Protein AF-A0A2T5EJQ5-F1 (afdb_monomer_lite)

Secondary structure (DSSP, 8-state):
-HHHHHHHHHIIIIIHHHHHHHHHHHHHHHHHHHHHHHHTT--SSHHHHHHHHHHHHHHHHHHHHHHHHHHHHHHHHHTT-

Radius of gyration: 17.73 Å; chains: 1; bounding box: 40×16×55 Å

Struc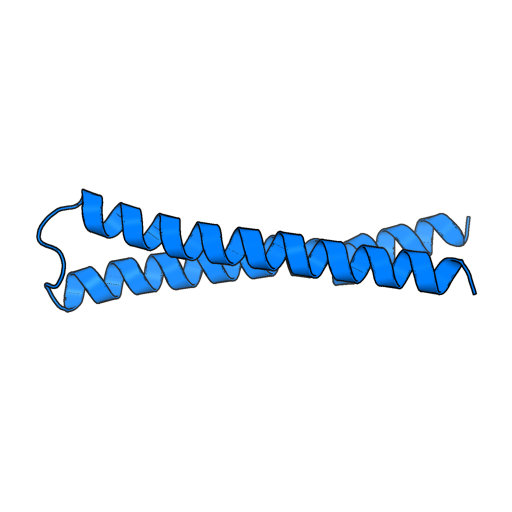ture (mmCIF, N/CA/C/O backbone):
data_AF-A0A2T5EJQ5-F1
#
_entry.id   AF-A0A2T5EJQ5-F1
#
loop_
_atom_site.group_PDB
_atom_site.id
_atom_site.type_symbol
_atom_site.label_atom_id
_atom_site.label_alt_id
_atom_site.label_comp_id
_atom_site.label_asym_id
_atom_site.label_entity_id
_atom_site.label_seq_id
_atom_site.pdbx_PDB_ins_code
_atom_site.Cartn_x
_atom_site.Cartn_y
_atom_site.Cartn_z
_atom_site.occupancy
_atom_site.B_iso_or_equiv
_atom_site.auth_seq_id
_atom_site.auth_comp_id
_atom_site.auth_asym_id
_atom_site.auth_atom_id
_atom_site.pdbx_PDB_model_num
ATOM 1 N N . MET A 1 1 ? 7.841 -0.860 -30.530 1.00 50.19 1 MET A N 1
ATOM 2 C CA . MET A 1 1 ? 6.902 -1.704 -29.739 1.00 50.19 1 MET A CA 1
ATOM 3 C C . MET A 1 1 ? 7.469 -2.314 -28.445 1.00 50.19 1 MET A C 1
ATOM 5 O O . MET A 1 1 ? 6.685 -2.511 -27.526 1.00 50.19 1 MET A O 1
ATOM 9 N N . LYS A 1 2 ? 8.779 -2.594 -28.295 1.00 62.00 2 LYS A N 1
ATOM 10 C CA . LYS A 1 2 ? 9.327 -3.243 -27.073 1.00 62.00 2 LYS A CA 1
ATOM 11 C C . LYS A 1 2 ? 9.222 -2.400 -25.786 1.00 62.00 2 LYS A C 1
ATOM 13 O O . LYS A 1 2 ? 9.018 -2.944 -24.706 1.00 62.00 2 LYS A O 1
ATOM 18 N N . THR A 1 3 ? 9.301 -1.075 -25.895 1.00 69.69 3 THR A N 1
ATOM 19 C CA . THR A 1 3 ? 9.332 -0.160 -24.741 1.00 69.69 3 THR A CA 1
ATOM 20 C C . THR A 1 3 ? 7.986 -0.031 -24.025 1.00 69.69 3 THR A C 1
ATOM 22 O O . THR A 1 3 ? 7.956 0.052 -22.802 1.00 69.69 3 THR A O 1
ATOM 25 N N . TYR A 1 4 ? 6.882 -0.051 -24.778 1.00 76.44 4 TYR A N 1
ATOM 26 C CA . TYR A 1 4 ? 5.517 0.048 -24.246 1.00 76.44 4 TYR A CA 1
ATOM 27 C C . TYR A 1 4 ? 5.121 -1.207 -23.460 1.00 76.44 4 TYR A C 1
ATOM 29 O O . TYR A 1 4 ? 4.611 -1.111 -22.349 1.00 76.44 4 TYR A O 1
ATOM 37 N N . LYS A 1 5 ? 5.463 -2.392 -23.984 1.00 81.12 5 LYS A N 1
ATOM 38 C CA . LYS A 1 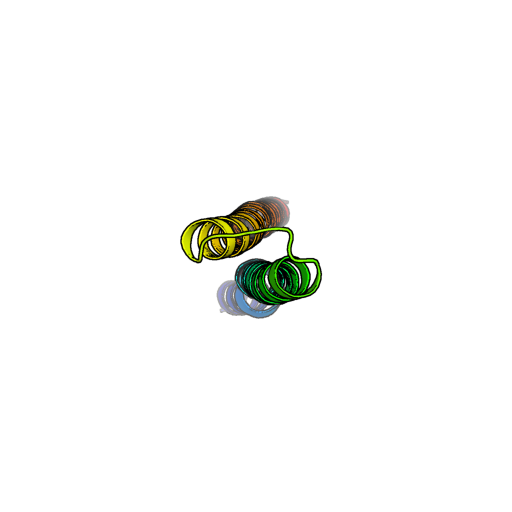5 ? 5.200 -3.674 -23.314 1.00 81.12 5 LYS A CA 1
ATOM 39 C C . LYS A 1 5 ? 5.942 -3.782 -21.974 1.00 81.12 5 LYS A C 1
ATOM 41 O O . LYS A 1 5 ? 5.364 -4.228 -20.992 1.00 81.12 5 LYS A O 1
ATOM 46 N N . ARG A 1 6 ? 7.192 -3.301 -21.914 1.00 79.56 6 ARG A N 1
ATOM 47 C CA . ARG A 1 6 ? 7.994 -3.240 -20.676 1.00 79.56 6 ARG A CA 1
ATOM 48 C C . ARG A 1 6 ? 7.426 -2.241 -19.659 1.00 79.56 6 ARG A C 1
ATOM 50 O O . ARG A 1 6 ? 7.451 -2.521 -18.468 1.00 79.56 6 ARG A O 1
ATOM 57 N N . TRP A 1 7 ? 6.890 -1.112 -20.128 1.00 82.38 7 TRP A N 1
ATOM 58 C CA . TRP A 1 7 ? 6.205 -0.123 -19.288 1.00 82.38 7 TRP A CA 1
ATOM 59 C C . TRP A 1 7 ? 4.909 -0.665 -18.685 1.00 82.38 7 TRP A C 1
ATOM 61 O O . TRP A 1 7 ? 4.719 -0.566 -17.480 1.00 82.38 7 TRP A O 1
ATOM 71 N N . MET A 1 8 ? 4.045 -1.278 -19.498 1.00 85.50 8 MET A N 1
ATOM 72 C CA . MET A 1 8 ? 2.809 -1.887 -18.995 1.00 85.50 8 MET A CA 1
ATOM 73 C C . MET A 1 8 ? 3.082 -3.024 -18.017 1.00 85.50 8 MET A C 1
ATOM 75 O O . MET A 1 8 ? 2.369 -3.154 -17.029 1.00 85.50 8 MET A O 1
ATOM 79 N N . TRP A 1 9 ? 4.130 -3.814 -18.263 1.00 87.88 9 TRP A N 1
ATOM 80 C CA . TRP A 1 9 ? 4.526 -4.865 -17.336 1.00 87.88 9 TRP A CA 1
ATOM 81 C C . TRP A 1 9 ? 4.971 -4.280 -15.991 1.00 87.88 9 TRP A C 1
ATOM 83 O O . TRP A 1 9 ? 4.414 -4.660 -14.974 1.00 87.88 9 TRP A O 1
ATOM 93 N N . PHE A 1 10 ? 5.869 -3.286 -15.986 1.00 87.00 10 PHE A N 1
ATOM 94 C CA . PHE A 1 10 ? 6.291 -2.589 -14.761 1.00 87.00 10 PHE A CA 1
ATOM 95 C C . PHE A 1 10 ? 5.115 -1.955 -14.002 1.00 87.00 10 PHE A C 1
ATOM 97 O O . PHE A 1 10 ? 5.012 -2.095 -12.782 1.00 87.00 10 PHE A O 1
ATOM 104 N N . LEU A 1 11 ? 4.211 -1.285 -14.725 1.00 85.50 11 LEU A N 1
ATOM 105 C CA . LEU A 1 11 ? 3.026 -0.682 -14.126 1.00 85.50 11 LEU A CA 1
ATOM 106 C C . LEU A 1 11 ? 2.158 -1.746 -13.445 1.00 85.50 11 LEU A C 1
ATOM 108 O O . LEU A 1 11 ? 1.789 -1.581 -12.286 1.00 85.50 11 LEU A O 1
ATOM 112 N N . GLY A 1 12 ? 1.873 -2.846 -14.143 1.00 85.44 12 GLY A N 1
ATOM 113 C CA . GLY A 1 12 ? 0.996 -3.909 -13.656 1.00 85.44 12 GLY A CA 1
ATOM 114 C C . GLY A 1 12 ? 1.587 -4.772 -12.540 1.00 85.44 12 GLY A C 1
ATOM 115 O O . GLY A 1 12 ? 0.841 -5.202 -11.667 1.00 85.44 12 GLY A O 1
ATOM 116 N N . THR A 1 13 ? 2.897 -5.035 -12.544 1.00 85.44 13 THR A N 1
ATOM 117 C CA . THR A 1 13 ? 3.515 -5.991 -11.605 1.00 85.44 13 THR A CA 1
ATOM 118 C C . THR A 1 13 ? 4.214 -5.344 -10.420 1.00 85.44 13 THR A C 1
ATOM 120 O O . THR A 1 13 ? 4.411 -6.013 -9.410 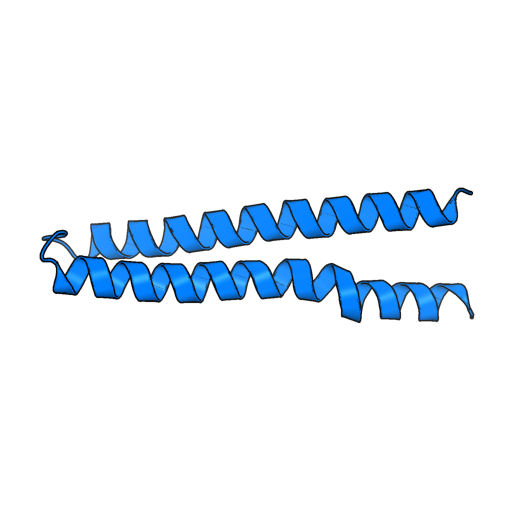1.00 85.44 13 THR A O 1
ATOM 123 N N . ILE A 1 14 ? 4.593 -4.068 -10.520 1.00 85.44 14 ILE A N 1
ATOM 124 C CA . ILE A 1 14 ? 5.362 -3.386 -9.473 1.00 85.44 14 ILE A CA 1
ATOM 125 C C . ILE A 1 14 ? 4.611 -2.143 -9.004 1.00 85.44 14 ILE A C 1
ATOM 127 O O . ILE A 1 14 ? 4.209 -2.069 -7.847 1.00 85.44 14 ILE A O 1
ATOM 131 N N . TYR A 1 15 ? 4.347 -1.194 -9.901 1.00 86.31 15 TYR A N 1
ATOM 132 C CA . TYR A 1 15 ? 3.793 0.105 -9.513 1.00 86.31 15 TYR A CA 1
ATOM 133 C C . TYR A 1 15 ? 2.394 -0.003 -8.885 1.00 86.31 15 TYR A C 1
ATOM 135 O O . TYR A 1 15 ? 2.175 0.471 -7.769 1.00 86.31 15 TYR A O 1
ATOM 143 N N . PHE A 1 16 ? 1.453 -0.655 -9.576 1.00 87.88 16 PHE A N 1
ATOM 144 C CA . PHE A 1 16 ? 0.084 -0.814 -9.088 1.00 87.88 16 PHE A CA 1
ATOM 145 C C . PHE A 1 16 ? -0.011 -1.695 -7.839 1.00 87.88 16 PHE A C 1
ATOM 147 O O . PHE A 1 16 ? -0.722 -1.295 -6.920 1.00 87.88 16 PHE A O 1
ATOM 154 N N . PRO A 1 17 ? 0.703 -2.830 -7.732 1.00 88.88 17 PRO A N 1
ATOM 155 C CA . PRO A 1 17 ? 0.723 -3.611 -6.499 1.00 88.88 17 PRO A CA 1
ATOM 156 C C . PRO A 1 17 ? 1.257 -2.835 -5.298 1.00 88.88 17 PRO A C 1
ATOM 158 O O . PRO A 1 17 ? 0.697 -2.964 -4.215 1.00 88.88 17 PRO A O 1
ATOM 161 N N . PHE A 1 18 ? 2.273 -1.984 -5.471 1.00 86.38 18 PHE A N 1
ATOM 162 C CA . PHE A 1 18 ? 2.733 -1.119 -4.382 1.00 86.38 18 PHE A CA 1
ATOM 163 C C . PHE A 1 18 ? 1.690 -0.069 -3.995 1.00 86.38 18 PHE A C 1
ATOM 165 O O . PHE A 1 18 ? 1.459 0.125 -2.809 1.00 86.38 18 PHE A O 1
ATOM 172 N N . LEU A 1 19 ? 1.036 0.570 -4.969 1.00 86.06 19 LEU A N 1
ATOM 173 C CA . LEU A 1 19 ? 0.014 1.592 -4.714 1.00 86.06 19 LEU A CA 1
ATOM 174 C C . LEU A 1 19 ? -1.257 1.031 -4.080 1.00 86.06 19 LEU A C 1
ATOM 176 O O . LEU A 1 19 ? -1.729 1.538 -3.068 1.00 86.06 19 LEU A O 1
ATOM 180 N N . PHE A 1 20 ? -1.832 -0.003 -4.685 1.00 88.44 20 PHE A N 1
ATOM 181 C CA . PHE A 1 20 ? -3.090 -0.582 -4.229 1.00 88.44 20 PHE A CA 1
ATOM 182 C C . PHE A 1 20 ? -2.886 -1.543 -3.065 1.00 88.44 20 PHE A C 1
ATOM 184 O O . PHE A 1 20 ? -3.711 -1.579 -2.158 1.00 88.44 20 PHE A O 1
ATOM 191 N N . GLY A 1 21 ? -1.785 -2.296 -3.055 1.00 88.44 21 GLY A N 1
ATOM 192 C CA . GLY A 1 21 ? -1.487 -3.252 -1.994 1.00 88.44 21 GLY A CA 1
ATOM 193 C C . GLY A 1 21 ? -1.288 -2.571 -0.647 1.00 88.44 21 GLY A C 1
ATOM 194 O O . GLY A 1 21 ? -1.852 -3.018 0.345 1.00 88.44 21 GLY A O 1
ATOM 195 N N . SER A 1 22 ? -0.566 -1.452 -0.592 1.00 86.00 22 SER A N 1
ATOM 196 C CA . SER A 1 22 ? -0.362 -0.731 0.668 1.00 86.00 22 SER A CA 1
ATOM 197 C C . SER A 1 22 ? -1.633 -0.030 1.165 1.00 86.00 22 SER A C 1
ATOM 199 O O . SER A 1 22 ? -1.863 0.017 2.371 1.00 86.00 22 SER A O 1
ATOM 201 N N . VAL A 1 23 ? -2.484 0.470 0.260 1.00 88.31 23 VAL A N 1
ATOM 202 C CA . VAL A 1 23 ? -3.799 1.035 0.610 1.00 88.31 23 VAL A CA 1
ATOM 203 C C . VAL A 1 23 ? -4.725 -0.060 1.134 1.00 88.31 23 VAL A C 1
ATOM 205 O O . VAL A 1 23 ? -5.384 0.142 2.150 1.00 88.31 23 VAL A O 1
ATOM 208 N N . LEU A 1 24 ? -4.731 -1.238 0.504 1.00 89.56 24 LEU A N 1
ATOM 209 C CA . LEU A 1 24 ? -5.469 -2.405 0.991 1.00 89.56 24 LEU A CA 1
ATOM 210 C C . LEU A 1 24 ? -4.978 -2.846 2.371 1.00 89.56 24 LEU A C 1
ATOM 212 O O . LEU A 1 24 ? -5.796 -3.099 3.249 1.00 89.56 24 LEU A O 1
ATOM 216 N N . ILE A 1 25 ? -3.662 -2.890 2.594 1.00 88.62 25 ILE A N 1
ATOM 217 C CA . ILE A 1 25 ? -3.096 -3.197 3.915 1.00 88.62 25 ILE A CA 1
ATOM 218 C C . ILE A 1 25 ? -3.528 -2.134 4.932 1.00 88.62 25 ILE A C 1
ATOM 220 O O . ILE A 1 25 ? -4.013 -2.490 6.001 1.00 88.62 25 ILE A O 1
ATOM 224 N N . GLY A 1 26 ? -3.425 -0.844 4.596 1.00 86.19 26 GLY A N 1
ATOM 225 C CA . GLY A 1 26 ? -3.873 0.255 5.456 1.00 86.19 26 GLY A CA 1
ATOM 226 C C . GLY A 1 26 ? -5.362 0.173 5.799 1.00 86.19 26 GLY A C 1
ATOM 227 O O . GLY A 1 26 ? -5.737 0.380 6.950 1.00 86.19 26 GLY A O 1
ATOM 228 N N . TRP A 1 27 ? -6.202 -0.217 4.839 1.00 88.62 27 TRP A N 1
ATOM 229 C CA . TRP A 1 27 ? -7.629 -0.456 5.055 1.00 88.62 27 TRP A CA 1
ATOM 230 C C . TRP A 1 27 ? -7.870 -1.635 5.999 1.00 88.62 27 TRP A C 1
ATOM 232 O O . TRP A 1 27 ? -8.620 -1.507 6.965 1.00 88.62 27 TRP A O 1
ATOM 242 N N . VAL A 1 28 ? -7.257 -2.793 5.734 1.00 89.94 28 VAL A N 1
ATOM 243 C CA . VAL A 1 28 ? -7.447 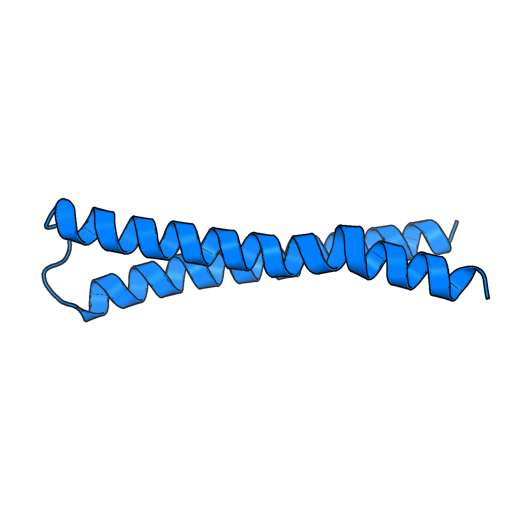-4.011 6.540 1.00 89.94 28 VAL A CA 1
ATOM 244 C C . VAL A 1 28 ? -6.953 -3.793 7.969 1.00 89.94 28 VAL A C 1
ATOM 246 O O . VAL A 1 28 ? -7.655 -4.135 8.921 1.00 89.94 28 VAL A O 1
ATOM 249 N N . VAL A 1 29 ? -5.782 -3.174 8.127 1.00 87.50 29 VAL A N 1
ATOM 250 C CA . VAL A 1 29 ? -5.210 -2.833 9.435 1.00 87.50 29 VAL A CA 1
ATOM 251 C C . VAL A 1 29 ? -6.053 -1.772 10.137 1.00 87.50 29 VAL A C 1
ATOM 253 O O . VAL A 1 29 ? -6.318 -1.918 11.325 1.00 87.50 29 VAL A O 1
ATOM 256 N N . GLY A 1 30 ? -6.543 -0.755 9.425 1.00 85.50 30 GLY A N 1
ATOM 257 C CA . GLY A 1 30 ? -7.449 0.249 9.983 1.00 85.50 30 GLY A CA 1
ATOM 258 C C . GLY A 1 30 ? -8.759 -0.360 10.475 1.00 85.50 30 GLY A C 1
ATOM 259 O O . GLY A 1 30 ? -9.195 -0.064 11.586 1.00 85.50 30 GLY A O 1
ATOM 260 N N . TYR A 1 31 ? -9.363 -1.260 9.694 1.00 84.81 31 TYR A N 1
ATOM 261 C CA . TYR A 1 31 ? -10.591 -1.961 10.076 1.00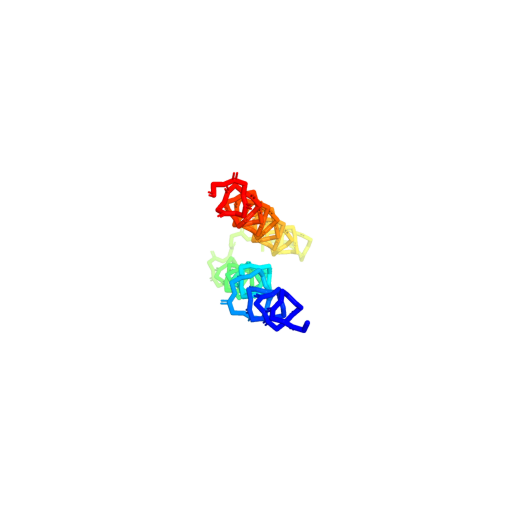 84.81 31 TYR A CA 1
ATOM 262 C C . TYR A 1 31 ? -10.362 -2.884 11.281 1.00 84.81 31 TYR A C 1
ATOM 264 O O . TYR A 1 31 ? -11.148 -2.889 12.230 1.00 84.81 31 TYR A O 1
ATOM 272 N N . GLY A 1 32 ? -9.255 -3.634 11.279 1.00 84.56 32 GLY A N 1
ATOM 273 C CA . GLY A 1 32 ? -8.848 -4.471 12.407 1.00 84.56 32 GLY A CA 1
ATOM 274 C C . GLY A 1 32 ? -8.564 -3.654 13.670 1.00 84.56 32 GLY A C 1
ATOM 275 O O . GLY A 1 32 ? -9.036 -4.012 14.747 1.00 84.56 32 GLY A O 1
ATOM 276 N N . GLY A 1 33 ? -7.869 -2.524 13.535 1.00 81.88 33 GLY A N 1
ATOM 277 C CA . GLY A 1 33 ? -7.573 -1.587 14.619 1.00 81.88 33 GLY A CA 1
ATOM 278 C C . GLY A 1 33 ? -8.835 -0.967 15.212 1.00 81.88 33 GLY A C 1
ATOM 279 O O . GLY A 1 33 ? -8.983 -0.937 16.431 1.00 81.88 33 GLY A O 1
ATOM 280 N N . GLN A 1 34 ? -9.793 -0.576 14.367 1.00 79.12 34 GLN A N 1
ATOM 281 C CA . GLN A 1 34 ? -11.102 -0.086 14.801 1.00 79.12 34 GLN A CA 1
ATOM 282 C C . GLN A 1 34 ? -11.869 -1.151 15.601 1.00 79.12 34 GLN A C 1
ATOM 284 O O . GLN A 1 34 ? -12.453 -0.848 16.641 1.00 79.12 34 GLN A O 1
ATOM 289 N N . LYS A 1 35 ? -11.858 -2.412 15.145 1.00 80.50 35 LYS A N 1
ATOM 290 C CA . LYS A 1 35 ? -12.507 -3.529 15.851 1.00 80.50 35 LYS A CA 1
ATOM 291 C C . LYS A 1 35 ? -11.817 -3.855 17.175 1.00 80.50 35 LYS A C 1
ATOM 293 O O . LYS A 1 35 ? -12.509 -4.049 18.170 1.00 80.50 35 LYS A O 1
ATOM 298 N N . LEU A 1 36 ? -10.485 -3.870 17.209 1.00 78.69 36 LEU A N 1
ATOM 299 C CA . LEU A 1 36 ? -9.701 -4.082 18.430 1.00 78.69 36 LEU A CA 1
ATOM 300 C C . LEU A 1 36 ? -9.936 -2.969 19.458 1.00 78.69 36 LEU A C 1
ATOM 302 O O . LEU A 1 36 ? -10.148 -3.272 20.628 1.00 78.69 36 LEU A O 1
ATOM 306 N N . ALA A 1 37 ? -9.973 -1.704 19.029 1.00 74.50 37 ALA A N 1
ATOM 307 C CA . ALA A 1 37 ? -10.264 -0.564 19.902 1.00 74.50 37 ALA A CA 1
ATOM 308 C C . ALA A 1 37 ? -11.674 -0.641 20.517 1.00 74.50 37 ALA A C 1
ATOM 310 O O . ALA A 1 37 ? -11.857 -0.306 21.688 1.00 74.50 37 ALA A O 1
ATOM 311 N N . LEU A 1 38 ? -12.648 -1.146 19.750 1.00 72.50 38 LEU A N 1
ATOM 312 C CA . LEU A 1 38 ? -14.012 -1.421 20.212 1.00 72.50 38 LEU A CA 1
ATOM 313 C C . LEU A 1 38 ? -14.058 -2.551 21.253 1.00 72.50 38 LEU A C 1
ATOM 315 O O . LEU A 1 38 ? -14.726 -2.412 22.272 1.00 72.50 38 LEU A O 1
ATOM 319 N N . ILE A 1 39 ? -13.337 -3.652 21.014 1.00 75.69 39 ILE A N 1
ATOM 320 C CA . ILE A 1 39 ? -13.301 -4.821 21.914 1.00 75.69 39 ILE A CA 1
ATOM 321 C C . ILE A 1 39 ? -12.575 -4.496 23.226 1.00 75.69 39 ILE A C 1
ATOM 323 O O . ILE A 1 39 ? -12.996 -4.940 24.289 1.00 75.69 39 ILE A O 1
ATOM 327 N N . LEU A 1 40 ? -11.504 -3.702 23.165 1.00 75.25 40 LEU A N 1
ATOM 328 C CA . LEU A 1 40 ? -10.726 -3.285 24.336 1.00 75.25 40 LEU A CA 1
ATOM 329 C C . LEU A 1 40 ? -11.405 -2.168 25.147 1.00 75.25 40 LEU A C 1
ATOM 331 O O . LEU A 1 40 ? -10.852 -1.736 26.156 1.00 75.25 40 LEU A O 1
ATOM 335 N N . GLY A 1 41 ? -12.573 -1.677 24.712 1.00 65.38 41 GLY A N 1
ATOM 336 C CA . GLY A 1 41 ? -13.298 -0.592 25.381 1.00 65.38 41 GLY A CA 1
ATOM 337 C C . GLY A 1 41 ? -12.518 0.726 25.431 1.00 65.38 41 GLY A C 1
ATOM 338 O O . GLY A 1 41 ? -12.818 1.587 26.254 1.00 65.38 41 GLY A O 1
ATOM 339 N N . LEU A 1 42 ? -11.503 0.885 24.573 1.00 60.88 42 LEU A N 1
ATOM 340 C CA . LEU A 1 42 ? -10.532 1.978 24.652 1.00 60.88 42 LEU A CA 1
ATOM 341 C C . LEU A 1 42 ? -11.088 3.309 24.118 1.00 60.88 42 LEU A C 1
ATOM 343 O O . LEU A 1 42 ? -10.534 4.371 24.401 1.00 60.88 42 LEU A O 1
ATOM 347 N N . HIS A 1 43 ? -12.173 3.264 23.337 1.00 57.75 43 HIS A N 1
ATOM 348 C CA . HIS A 1 43 ? -12.802 4.440 22.741 1.00 57.75 43 HIS A CA 1
ATOM 349 C C . HIS A 1 43 ? -14.301 4.495 23.025 1.00 57.75 43 HIS A C 1
ATOM 351 O O . HIS A 1 43 ? -15.074 3.616 22.654 1.00 57.75 43 HIS A O 1
ATOM 357 N N . GLN A 1 44 ? -14.691 5.583 23.688 1.00 54.84 44 GLN A N 1
ATOM 358 C CA . GLN A 1 44 ? -16.027 5.828 24.227 1.00 54.84 44 GLN A CA 1
ATOM 359 C C . GLN A 1 44 ? -16.948 6.525 23.203 1.00 54.84 44 GLN A C 1
ATOM 361 O O . GLN A 1 44 ? -18.147 6.648 23.435 1.00 54.84 44 GLN A O 1
ATOM 366 N N . THR A 1 45 ? -16.407 6.974 22.058 1.00 62.34 45 THR A N 1
ATOM 367 C CA . THR A 1 45 ? -17.153 7.686 21.007 1.00 62.34 45 THR A CA 1
ATOM 368 C C . THR A 1 45 ? -16.815 7.193 19.597 1.00 62.34 45 THR A C 1
ATOM 370 O O . THR A 1 45 ? -15.664 6.909 19.265 1.00 62.34 45 THR A O 1
ATOM 373 N N . ASN A 1 46 ? -17.838 7.131 18.737 1.00 66.12 46 ASN A N 1
ATOM 374 C CA . ASN A 1 46 ? -17.742 6.633 17.357 1.00 66.12 46 ASN A CA 1
ATOM 375 C C . ASN A 1 46 ? -16.722 7.423 16.504 1.00 66.12 46 ASN A C 1
ATOM 377 O O . ASN A 1 46 ? -16.066 6.851 15.638 1.00 66.12 46 ASN A O 1
ATOM 381 N N . GLN A 1 47 ? -16.526 8.715 16.802 1.00 68.19 47 GLN A N 1
ATOM 382 C CA . GLN A 1 47 ? -15.566 9.578 16.103 1.00 68.19 47 GLN A CA 1
ATOM 383 C C . GLN A 1 47 ? -14.104 9.163 16.303 1.00 68.19 47 GLN A C 1
ATOM 385 O O . GLN A 1 47 ? -13.332 9.214 15.349 1.00 68.19 47 GLN A O 1
ATOM 390 N N . GLN A 1 48 ? -13.701 8.737 17.505 1.00 67.31 48 GLN A N 1
ATOM 391 C CA . GLN A 1 48 ? -12.305 8.348 17.743 1.00 67.31 48 GLN A CA 1
ATOM 392 C C . GLN A 1 48 ? -11.946 7.057 16.993 1.00 67.31 48 GLN A C 1
ATOM 394 O O . GLN A 1 48 ? -10.858 6.937 16.437 1.00 67.31 48 GLN A O 1
ATOM 399 N N . ASN A 1 49 ? -12.894 6.123 16.893 1.00 68.50 49 ASN A N 1
ATOM 400 C CA . ASN A 1 49 ? -12.737 4.908 16.094 1.00 68.50 49 ASN A CA 1
ATOM 401 C C . ASN A 1 49 ? -12.571 5.203 14.598 1.00 68.50 49 ASN A C 1
ATOM 403 O O . ASN A 1 49 ? -11.765 4.557 13.927 1.00 68.50 49 ASN A O 1
ATOM 407 N N . GLU A 1 50 ? -13.300 6.191 14.084 1.00 75.19 50 GLU A N 1
ATOM 408 C CA . GLU A 1 50 ? -13.168 6.621 12.694 1.00 75.19 50 GLU A CA 1
ATOM 409 C C . GLU A 1 50 ? -11.801 7.274 12.440 1.00 75.19 50 GLU A C 1
ATOM 411 O O . GLU A 1 50 ? -11.141 6.960 11.452 1.00 75.19 50 GLU A O 1
ATOM 416 N N . MET A 1 51 ? -11.311 8.101 13.372 1.00 80.44 51 MET A N 1
ATOM 417 C CA . MET A 1 51 ? -9.981 8.720 13.274 1.00 80.44 51 MET A CA 1
ATOM 418 C C . MET A 1 51 ? -8.849 7.687 13.221 1.00 80.44 51 MET A C 1
ATOM 420 O O . MET A 1 51 ? -7.904 7.859 12.453 1.00 80.44 51 MET A O 1
ATOM 424 N N . VAL A 1 52 ? -8.944 6.599 13.993 1.00 78.12 52 VAL A N 1
ATOM 425 C CA . VAL A 1 52 ? -7.948 5.515 13.975 1.00 78.12 52 VAL A CA 1
ATOM 426 C C . VAL A 1 52 ? -7.950 4.792 12.626 1.00 78.12 52 VAL A C 1
ATOM 428 O O . VAL A 1 52 ? -6.883 4.579 12.047 1.00 78.12 52 VAL A O 1
ATOM 431 N N . PHE A 1 53 ? -9.131 4.473 12.087 1.00 82.81 53 PHE A N 1
ATOM 432 C CA . PHE A 1 53 ? -9.260 3.885 10.751 1.00 82.81 53 PHE A CA 1
ATOM 433 C C . PHE A 1 53 ? -8.623 4.782 9.681 1.00 82.81 53 PHE A C 1
ATOM 435 O O . PHE A 1 53 ? -7.762 4.329 8.921 1.00 82.81 53 PHE A O 1
ATOM 442 N N . TRP A 1 54 ? -8.991 6.066 9.665 1.00 83.00 54 TRP A N 1
ATOM 443 C CA . TRP A 1 54 ? -8.443 7.042 8.725 1.00 83.00 54 TRP A CA 1
ATOM 444 C C . TRP A 1 54 ? -6.934 7.238 8.895 1.00 83.00 54 TRP A C 1
ATOM 446 O O . TRP A 1 54 ? -6.235 7.397 7.896 1.00 83.00 54 TRP A O 1
ATOM 456 N N . GLY A 1 55 ? -6.410 7.160 10.121 1.00 86.19 55 GLY A N 1
ATOM 457 C CA . GLY A 1 55 ? -4.976 7.222 10.398 1.00 86.19 55 GLY A CA 1
ATOM 458 C C . GLY A 1 55 ? -4.205 6.068 9.755 1.00 86.19 55 GLY A C 1
ATOM 459 O O . GLY A 1 55 ? -3.244 6.298 9.020 1.00 86.19 55 GLY A O 1
ATOM 460 N N . PHE A 1 56 ? -4.651 4.827 9.959 1.00 84.19 56 PHE A N 1
ATOM 461 C CA . PHE A 1 56 ? -4.017 3.657 9.338 1.00 84.19 56 PHE A CA 1
ATOM 462 C C . PHE A 1 56 ? -4.160 3.646 7.812 1.00 84.19 56 PHE A C 1
ATOM 464 O O . PHE A 1 56 ? -3.213 3.290 7.106 1.00 84.19 56 PHE A O 1
ATOM 471 N N . LEU A 1 57 ? -5.306 4.093 7.294 1.00 86.56 57 LEU A N 1
ATOM 472 C CA . LEU A 1 57 ? -5.534 4.215 5.857 1.00 86.56 57 LEU A CA 1
ATOM 473 C C . LEU A 1 57 ? -4.623 5.284 5.232 1.00 86.56 57 LEU A C 1
ATOM 475 O O . LEU A 1 57 ? -4.014 5.035 4.190 1.00 86.56 57 LEU A O 1
ATOM 479 N N . ALA A 1 58 ? -4.455 6.432 5.894 1.00 88.38 58 ALA A N 1
ATOM 480 C CA . ALA A 1 58 ? -3.542 7.487 5.464 1.00 88.38 58 ALA A CA 1
ATOM 481 C C . ALA A 1 58 ? -2.083 7.007 5.452 1.00 88.38 58 ALA A C 1
ATOM 483 O O . ALA A 1 58 ? -1.373 7.242 4.476 1.00 88.38 58 ALA A O 1
ATOM 484 N N . ILE A 1 59 ? -1.645 6.275 6.481 1.00 88.69 59 ILE A N 1
ATOM 485 C CA . ILE A 1 59 ? -0.296 5.690 6.526 1.00 88.69 59 ILE A CA 1
ATOM 486 C C . ILE A 1 59 ? -0.095 4.705 5.365 1.00 88.69 59 ILE A C 1
ATOM 488 O O . ILE A 1 59 ? 0.908 4.792 4.653 1.00 88.69 59 ILE A O 1
ATOM 492 N N . GLY A 1 60 ? -1.057 3.809 5.122 1.00 86.06 60 GLY A N 1
ATOM 493 C CA . GLY A 1 60 ? -1.004 2.863 4.001 1.00 86.06 60 GLY A CA 1
ATOM 494 C C . GLY A 1 60 ? -0.947 3.553 2.633 1.00 86.06 60 GLY A C 1
ATOM 495 O O . GLY A 1 60 ? -0.190 3.132 1.751 1.00 86.06 60 GLY A O 1
ATOM 496 N N . ALA A 1 61 ? -1.683 4.655 2.468 1.00 88.69 61 ALA A N 1
ATOM 497 C CA . ALA A 1 61 ? -1.640 5.477 1.262 1.00 88.69 61 ALA A CA 1
ATOM 498 C C . ALA A 1 61 ? -0.279 6.168 1.080 1.00 88.69 61 ALA A C 1
ATOM 500 O O . ALA A 1 61 ? 0.305 6.090 -0.001 1.00 88.69 61 ALA A O 1
ATOM 501 N N . VAL A 1 62 ? 0.271 6.783 2.132 1.00 91.56 62 VAL A N 1
ATOM 502 C CA . VAL A 1 62 ? 1.578 7.463 2.085 1.00 91.56 62 VAL A CA 1
ATOM 503 C C . VAL A 1 62 ? 2.699 6.480 1.743 1.00 91.56 62 VAL A C 1
ATOM 50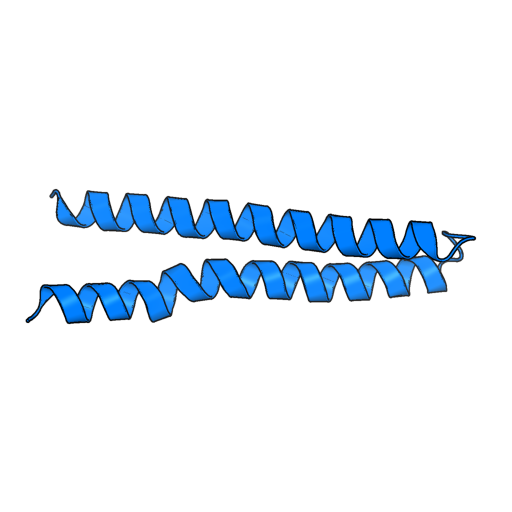5 O O . VAL A 1 62 ? 3.499 6.751 0.846 1.00 91.56 62 VAL A O 1
ATOM 508 N N . ILE A 1 63 ? 2.729 5.311 2.389 1.00 89.12 63 ILE A N 1
ATOM 509 C CA . ILE A 1 63 ? 3.720 4.262 2.101 1.00 89.12 63 ILE A CA 1
ATOM 510 C C . ILE A 1 63 ? 3.587 3.776 0.651 1.00 89.12 63 ILE A C 1
ATOM 512 O O . ILE A 1 63 ? 4.598 3.594 -0.028 1.00 89.12 63 ILE A O 1
ATOM 516 N N . GLY A 1 64 ? 2.359 3.632 0.145 1.00 87.50 64 GLY A N 1
ATOM 517 C CA . GLY A 1 64 ? 2.097 3.260 -1.249 1.00 87.50 64 GLY A CA 1
ATOM 518 C C . GLY A 1 64 ? 2.604 4.264 -2.261 1.00 87.50 64 GLY A C 1
ATOM 519 O O . GLY A 1 64 ? 3.243 3.896 -3.249 1.00 87.50 64 GLY A O 1
ATOM 520 N N . VAL A 1 65 ? 2.360 5.549 -2.007 1.00 89.75 65 VAL A N 1
ATOM 521 C CA . VAL A 1 65 ? 2.850 6.641 -2.854 1.00 89.75 65 VAL A CA 1
ATOM 522 C C . VAL A 1 65 ? 4.377 6.681 -2.842 1.00 89.75 65 VAL A C 1
ATOM 524 O O . VAL A 1 65 ? 4.986 6.776 -3.906 1.00 89.75 65 VAL A O 1
ATOM 527 N N . ILE A 1 66 ? 5.016 6.540 -1.678 1.00 91.62 66 ILE A N 1
ATOM 528 C CA . ILE A 1 66 ? 6.483 6.535 -1.585 1.00 91.62 66 ILE A CA 1
ATOM 529 C C . ILE A 1 66 ? 7.072 5.314 -2.304 1.00 91.62 66 ILE A C 1
ATOM 531 O O . ILE A 1 66 ? 7.956 5.477 -3.145 1.00 91.62 66 ILE A O 1
ATOM 535 N N . GLY A 1 67 ? 6.561 4.108 -2.035 1.00 87.19 67 GLY A N 1
ATOM 536 C CA . GLY A 1 67 ? 7.057 2.868 -2.641 1.00 87.19 67 GLY A CA 1
ATOM 537 C C . GLY A 1 67 ? 6.880 2.843 -4.161 1.00 87.19 67 GLY A C 1
ATOM 538 O O . GLY A 1 67 ? 7.818 2.539 -4.902 1.00 87.19 67 GLY A O 1
ATOM 539 N N . SER A 1 68 ? 5.710 3.259 -4.650 1.00 87.75 68 SER A N 1
ATOM 540 C CA . SER A 1 68 ? 5.452 3.377 -6.088 1.00 87.75 68 SER A CA 1
ATOM 541 C C . SER A 1 68 ? 6.337 4.441 -6.748 1.00 87.75 68 SER A C 1
ATOM 543 O O . SER A 1 68 ? 6.905 4.184 -7.811 1.00 87.75 68 SER A O 1
ATOM 545 N N . THR A 1 69 ? 6.563 5.584 -6.095 1.00 89.75 69 THR A N 1
ATOM 546 C CA . THR A 1 69 ? 7.467 6.635 -6.590 1.00 89.75 69 THR A CA 1
ATOM 547 C C . THR A 1 69 ? 8.921 6.161 -6.640 1.00 89.75 69 THR A C 1
ATOM 549 O O . THR A 1 69 ? 9.589 6.359 -7.654 1.00 89.75 69 THR A O 1
ATOM 552 N N . MET A 1 70 ? 9.414 5.483 -5.599 1.00 88.06 70 MET A N 1
ATOM 553 C CA . MET A 1 70 ? 10.767 4.911 -5.587 1.00 88.06 70 MET A CA 1
ATOM 554 C C . MET A 1 70 ? 10.956 3.890 -6.713 1.00 88.06 70 MET A C 1
ATOM 556 O O . MET A 1 70 ? 11.928 3.987 -7.465 1.00 88.06 70 MET A O 1
ATOM 560 N N . SER A 1 71 ? 9.991 2.982 -6.901 1.00 86.88 71 SER A N 1
ATOM 561 C CA . SER A 1 71 ? 10.043 1.999 -7.991 1.00 86.88 71 SER A CA 1
ATOM 562 C C . SER A 1 71 ? 10.073 2.667 -9.373 1.00 86.88 71 SER A C 1
ATOM 564 O O . SER A 1 71 ? 10.784 2.220 -10.276 1.00 86.88 71 SER A O 1
ATOM 566 N N . LEU A 1 72 ? 9.348 3.780 -9.542 1.00 87.06 72 LEU A N 1
ATOM 567 C CA . LEU A 1 72 ? 9.317 4.550 -10.785 1.00 87.06 72 LEU A CA 1
ATOM 568 C C . LEU A 1 72 ? 10.667 5.232 -11.057 1.00 87.06 72 LEU A C 1
ATOM 570 O O . LEU A 1 72 ? 11.146 5.234 -12.194 1.00 87.06 72 LEU A O 1
ATOM 574 N N . ILE A 1 73 ? 11.303 5.775 -10.015 1.00 88.25 73 ILE A N 1
ATOM 575 C CA . ILE A 1 73 ? 12.640 6.375 -10.100 1.00 88.25 73 ILE A CA 1
ATOM 576 C C . ILE A 1 73 ? 13.673 5.317 -10.505 1.00 88.25 73 ILE A C 1
ATOM 578 O O . ILE A 1 73 ? 14.471 5.566 -11.413 1.00 88.25 73 ILE A O 1
ATOM 582 N N . GLU A 1 74 ? 13.654 4.134 -9.888 1.00 86.31 74 GLU A N 1
ATOM 583 C CA . GLU A 1 74 ? 14.556 3.033 -10.249 1.00 86.31 74 GLU A CA 1
ATOM 584 C C . GLU A 1 74 ? 14.342 2.555 -11.684 1.00 86.31 74 GLU A C 1
ATOM 586 O O . GLU A 1 74 ? 15.312 2.384 -12.429 1.00 86.31 74 GLU A O 1
ATOM 591 N N . PHE A 1 75 ? 13.089 2.417 -12.118 1.00 84.88 75 PHE A N 1
ATOM 592 C CA . PHE A 1 75 ? 12.771 2.037 -13.490 1.00 84.88 75 PHE A CA 1
ATOM 593 C C . PHE A 1 75 ? 13.278 3.073 -14.508 1.00 84.88 75 PHE A C 1
ATOM 595 O O . PHE A 1 75 ? 13.875 2.712 -15.527 1.00 84.88 75 PHE A O 1
ATOM 602 N N . CYS A 1 76 ? 13.122 4.367 -14.212 1.00 83.00 76 CYS A N 1
ATOM 603 C CA . CYS A 1 76 ? 13.667 5.452 -15.028 1.00 83.00 76 CYS A CA 1
ATOM 604 C C . CYS A 1 76 ? 15.204 5.466 -15.043 1.00 83.00 76 CYS A C 1
ATOM 606 O O . CYS A 1 76 ? 15.795 5.659 -16.108 1.00 83.00 76 CYS A O 1
ATOM 608 N N . ARG A 1 77 ? 15.870 5.207 -13.907 1.00 82.31 77 ARG A N 1
ATOM 609 C CA . ARG A 1 77 ? 17.341 5.082 -13.843 1.00 82.31 77 ARG A CA 1
ATOM 610 C C . ARG A 1 77 ? 17.846 3.871 -14.626 1.00 82.31 77 ARG A C 1
ATOM 612 O O . ARG A 1 77 ? 18.824 4.005 -15.356 1.00 82.31 77 ARG A O 1
ATOM 619 N N . SER A 1 78 ? 17.164 2.728 -14.536 1.00 72.94 78 SER A N 1
ATOM 620 C CA . SER A 1 78 ? 17.485 1.511 -15.297 1.00 72.94 78 SER A CA 1
ATOM 621 C C . SER A 1 78 ? 17.371 1.714 -16.810 1.00 72.94 78 SER A C 1
ATOM 623 O O . SER A 1 78 ? 18.045 1.026 -17.565 1.00 72.94 78 SER A O 1
ATOM 625 N N . LYS A 1 79 ? 16.542 2.662 -17.260 1.00 65.56 79 LYS A N 1
ATOM 626 C CA . LYS A 1 79 ? 16.408 3.034 -18.674 1.00 65.56 79 LYS A CA 1
ATOM 627 C C . LYS A 1 79 ? 17.489 4.001 -19.179 1.00 65.56 79 LYS A C 1
ATOM 629 O O . LYS A 1 79 ? 17.572 4.198 -20.387 1.00 65.56 79 LYS A O 1
ATOM 634 N N . ARG A 1 80 ? 18.208 4.677 -18.271 1.00 58.38 80 ARG A N 1
ATOM 635 C CA . ARG A 1 80 ? 19.238 5.686 -18.587 1.00 58.38 80 ARG A CA 1
ATOM 636 C C . ARG A 1 80 ? 20.650 5.080 -18.669 1.00 58.38 80 ARG A C 1
ATOM 638 O O . ARG A 1 80 ? 21.513 5.707 -19.273 1.00 58.38 80 ARG A O 1
ATOM 645 N N . ARG A 1 81 ? 20.885 3.908 -18.067 1.00 49.94 81 ARG A N 1
ATOM 646 C CA . ARG A 1 81 ? 22.043 3.048 -18.379 1.00 49.94 81 ARG A CA 1
ATOM 647 C C . ARG A 1 81 ? 21.723 2.170 -19.580 1.00 49.94 81 ARG A C 1
ATOM 649 O O . ARG A 1 81 ? 22.680 1.869 -20.316 1.00 49.94 81 ARG A O 1
#

Organism: Vibrio splendidus (NCBI:txid29497)

Sequence (81 aa):
MKTYKRWMWFLGTIYFPFLFGSVLIGWVVGYGGQKLALILGLHQTNQQNEMVFWGFLAIGAVIGVIGSTMSLIEFCRSKRR

pLDDT: mean 80.51, std 10.19, range [49.94, 91.62]

Foldseek 3Di:
DVVVVVVVCCCVPFQVCLQVVLLVVLQVVLVVVLVVCVVVVVDPDPVVSVVSSVVSNVVSNVRSVVRSVVSVVVVVVVVVD